Protein AF-A0A838QLQ6-F1 (afdb_monomer)

Structure (mmCIF, N/CA/C/O backbone):
data_AF-A0A838QLQ6-F1
#
_entry.id   AF-A0A838QLQ6-F1
#
loop_
_atom_site.group_PDB
_atom_site.id
_atom_site.type_symbol
_atom_site.label_atom_id
_atom_site.label_alt_id
_atom_site.label_comp_id
_atom_site.label_asym_id
_atom_site.label_entity_id
_atom_site.label_seq_id
_atom_site.pdbx_PDB_ins_code
_atom_site.Cartn_x
_atom_site.Cartn_y
_atom_site.Cartn_z
_atom_site.occupancy
_atom_site.B_iso_or_equiv
_atom_site.auth_seq_id
_atom_site.auth_comp_id
_atom_site.auth_asym_id
_atom_site.auth_atom_id
_atom_site.pd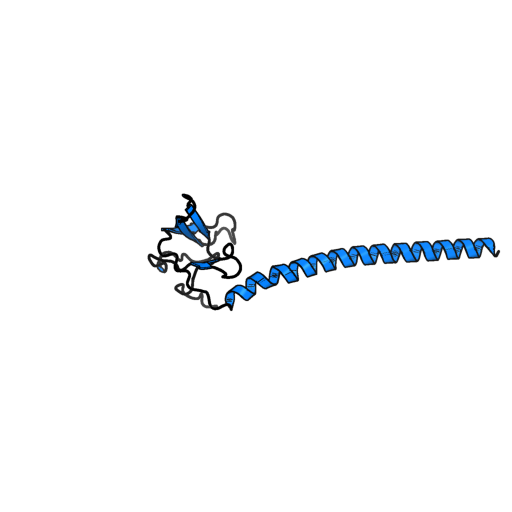bx_PDB_model_num
ATOM 1 N N . MET A 1 1 ? 38.250 1.304 -57.710 1.00 63.69 1 MET A N 1
ATOM 2 C CA . MET A 1 1 ? 37.543 0.225 -56.983 1.00 63.69 1 MET A CA 1
ATOM 3 C C . MET A 1 1 ? 37.795 0.272 -55.475 1.00 63.69 1 MET A C 1
ATOM 5 O O . MET A 1 1 ? 36.817 0.351 -54.752 1.00 63.69 1 MET A O 1
ATOM 9 N N . ALA A 1 2 ? 39.043 0.346 -54.991 1.00 76.75 2 ALA A N 1
ATOM 10 C CA . ALA A 1 2 ? 39.357 0.330 -53.548 1.00 76.75 2 ALA A CA 1
ATOM 11 C C . ALA A 1 2 ? 38.703 1.442 -52.689 1.00 76.75 2 ALA A C 1
ATOM 13 O O . ALA A 1 2 ? 38.283 1.184 -51.569 1.00 76.75 2 ALA A O 1
ATOM 14 N N . VAL A 1 3 ? 38.559 2.669 -53.207 1.00 75.62 3 VAL A N 1
ATOM 15 C CA . VAL A 1 3 ? 37.949 3.791 -52.452 1.00 75.62 3 VAL A CA 1
ATOM 16 C C . VAL A 1 3 ? 36.448 3.581 -52.202 1.00 75.62 3 VAL A C 1
ATOM 18 O O . VAL A 1 3 ? 35.928 3.978 -51.164 1.00 75.62 3 VAL A O 1
ATOM 21 N N . VAL A 1 4 ? 35.753 2.926 -53.137 1.00 80.75 4 VAL A N 1
ATOM 22 C CA . VAL A 1 4 ? 34.309 2.656 -53.032 1.00 80.75 4 VAL A CA 1
ATOM 23 C C . VAL A 1 4 ? 34.037 1.549 -52.011 1.00 80.75 4 VAL A C 1
ATOM 25 O O . VAL A 1 4 ? 33.110 1.672 -51.219 1.00 80.75 4 VAL A O 1
ATOM 28 N N . GLU A 1 5 ? 34.875 0.511 -51.985 1.00 82.31 5 GLU A N 1
ATOM 29 C CA . GLU A 1 5 ? 34.839 -0.559 -50.975 1.00 82.31 5 GLU A CA 1
ATOM 30 C C . GLU A 1 5 ? 35.047 0.000 -49.559 1.00 82.31 5 GLU A C 1
ATOM 32 O O . GLU A 1 5 ? 34.252 -0.261 -48.659 1.00 82.31 5 GLU A O 1
ATOM 37 N N . LEU A 1 6 ? 36.047 0.869 -49.387 1.00 80.75 6 LEU A N 1
ATOM 38 C CA . LEU A 1 6 ? 36.403 1.447 -48.090 1.00 80.7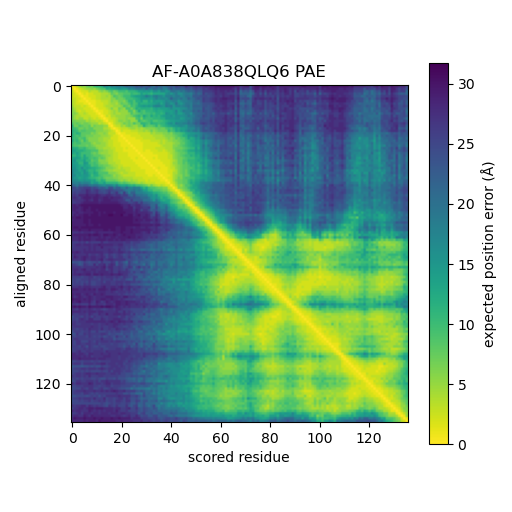5 6 LEU A CA 1
ATOM 39 C C . LEU A 1 6 ? 35.309 2.385 -47.545 1.00 80.75 6 LEU A C 1
ATOM 41 O O . LEU A 1 6 ? 34.998 2.366 -46.354 1.00 80.75 6 LEU A O 1
ATOM 45 N N . ALA A 1 7 ? 34.657 3.156 -48.423 1.00 77.50 7 ALA A N 1
ATOM 46 C CA . ALA A 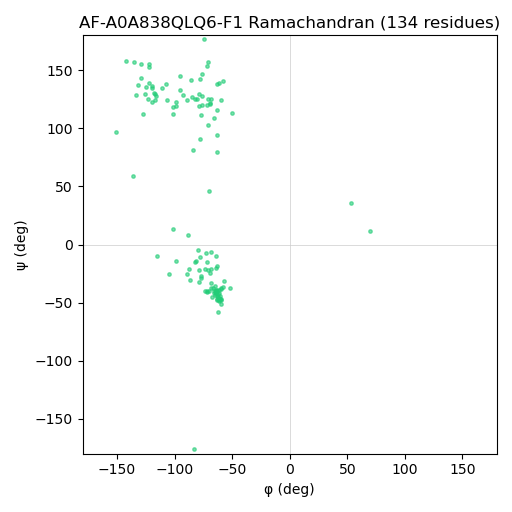1 7 ? 33.492 3.963 -48.059 1.00 77.50 7 ALA A CA 1
ATOM 47 C C . ALA A 1 7 ? 32.287 3.096 -47.643 1.00 77.50 7 ALA A C 1
ATOM 49 O O . ALA A 1 7 ? 31.540 3.455 -46.729 1.00 77.50 7 ALA A O 1
ATOM 50 N N . ARG A 1 8 ? 32.109 1.935 -48.284 1.00 77.56 8 ARG A N 1
ATOM 51 C CA . ARG A 1 8 ? 31.013 1.000 -48.001 1.00 77.56 8 ARG A CA 1
ATOM 52 C C . ARG A 1 8 ? 31.203 0.280 -46.665 1.00 77.56 8 ARG A C 1
ATOM 54 O O . ARG A 1 8 ? 30.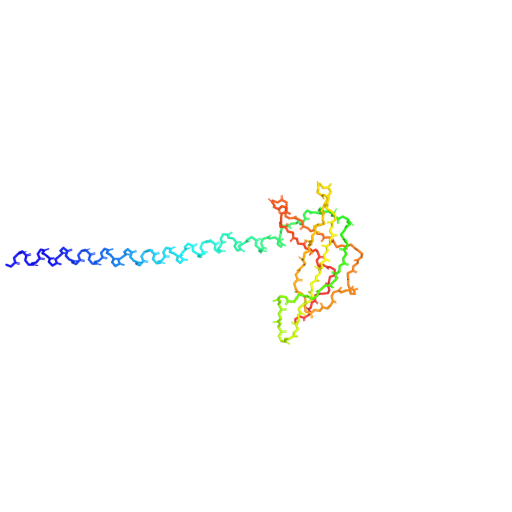241 0.150 -45.911 1.00 77.56 8 ARG A O 1
ATOM 61 N N . GLU A 1 9 ? 32.429 -0.123 -46.335 1.00 80.81 9 GLU A N 1
ATOM 62 C CA . GLU A 1 9 ? 32.763 -0.711 -45.030 1.00 80.81 9 GLU A CA 1
ATOM 63 C C . GLU A 1 9 ? 32.603 0.288 -43.878 1.00 80.81 9 GLU A C 1
ATOM 65 O O . GLU A 1 9 ? 32.049 -0.061 -42.831 1.00 80.81 9 GLU A O 1
ATOM 70 N N . ALA A 1 10 ? 33.032 1.539 -44.076 1.00 76.81 10 ALA A N 1
ATOM 71 C CA . ALA A 1 10 ? 32.868 2.602 -43.087 1.00 76.81 10 ALA A CA 1
ATOM 72 C C . ALA A 1 10 ? 31.384 2.864 -42.784 1.00 76.81 10 ALA A C 1
ATOM 74 O O . ALA A 1 10 ? 30.994 2.937 -41.617 1.00 76.81 10 ALA A O 1
ATOM 75 N N . ALA A 1 11 ? 30.545 2.920 -43.822 1.00 77.56 11 ALA A N 1
ATOM 76 C CA . ALA A 1 11 ? 29.102 3.051 -43.672 1.00 77.56 11 ALA A CA 1
ATOM 77 C C . ALA A 1 11 ? 28.494 1.855 -42.919 1.00 77.56 11 ALA A C 1
ATOM 79 O O . ALA A 1 11 ? 27.751 2.049 -41.961 1.00 77.56 11 ALA A O 1
ATOM 80 N N . ASN A 1 12 ? 28.845 0.617 -43.282 1.00 81.00 12 ASN A N 1
ATOM 81 C CA . ASN A 1 12 ? 28.290 -0.580 -42.639 1.00 81.00 12 ASN A CA 1
ATOM 82 C C . ASN A 1 12 ? 28.663 -0.681 -41.150 1.00 81.00 12 ASN A C 1
ATOM 84 O O . ASN A 1 12 ? 27.825 -1.034 -40.320 1.00 81.00 12 ASN A O 1
ATOM 88 N N . ARG A 1 13 ? 29.904 -0.324 -40.793 1.00 74.56 13 ARG A N 1
ATOM 89 C CA . ARG A 1 13 ? 30.348 -0.244 -39.392 1.00 74.56 13 ARG A CA 1
ATOM 90 C C . ARG A 1 13 ? 29.603 0.836 -38.612 1.00 74.56 13 ARG A C 1
ATOM 92 O O . ARG A 1 13 ? 29.233 0.608 -37.460 1.00 74.56 13 ARG A O 1
ATOM 99 N N . PHE A 1 14 ? 29.358 1.983 -39.241 1.00 74.12 14 PHE A N 1
ATOM 100 C CA . PHE A 1 14 ? 28.566 3.063 -38.664 1.00 74.12 14 PHE A CA 1
ATOM 101 C C . PHE A 1 14 ? 27.128 2.585 -38.401 1.00 74.12 14 PHE A C 1
ATOM 103 O O . PHE A 1 14 ? 26.717 2.519 -37.246 1.00 74.12 14 PHE A O 1
ATOM 110 N N . TYR A 1 15 ? 26.402 2.122 -39.424 1.00 75.75 15 TYR A N 1
ATOM 111 C CA . TYR A 1 15 ? 25.014 1.656 -39.290 1.00 75.75 15 TYR A CA 1
ATOM 112 C C . TYR A 1 15 ? 24.843 0.490 -38.310 1.00 75.75 15 TYR A C 1
ATOM 114 O O . TYR A 1 15 ? 23.885 0.487 -37.537 1.00 75.75 15 TYR A O 1
ATOM 122 N N . GLY A 1 16 ? 25.786 -0.458 -38.280 1.00 78.94 16 GLY A N 1
ATOM 123 C CA . GLY A 1 16 ? 25.781 -1.536 -37.291 1.00 78.94 16 GLY A CA 1
ATOM 124 C C . GLY A 1 16 ? 25.843 -0.998 -35.861 1.00 78.94 16 GLY A C 1
ATOM 125 O O . GLY A 1 16 ? 25.024 -1.364 -35.023 1.00 78.94 16 GLY A O 1
ATOM 126 N N . SER A 1 17 ? 26.759 -0.063 -35.596 1.00 77.25 17 SER A N 1
ATOM 127 C CA . SER A 1 17 ? 26.985 0.488 -34.253 1.00 77.25 17 SER A CA 1
ATOM 128 C C . SER A 1 17 ? 25.787 1.296 -33.737 1.00 77.25 17 SER A C 1
ATOM 130 O O . SER A 1 17 ? 25.403 1.148 -32.577 1.00 77.25 17 SER A O 1
ATOM 132 N N . PHE A 1 18 ? 25.144 2.096 -34.597 1.00 79.19 18 PHE A N 1
ATOM 133 C CA . PHE A 1 18 ? 23.931 2.840 -34.225 1.00 79.19 18 PHE A CA 1
ATOM 134 C C . PHE A 1 18 ? 22.727 1.924 -33.992 1.00 79.19 18 PHE A C 1
ATOM 136 O O . PHE A 1 18 ? 21.959 2.160 -33.060 1.00 79.19 18 PHE A O 1
ATOM 143 N N . GLY A 1 19 ? 22.586 0.856 -34.784 1.00 82.94 19 GLY A N 1
ATOM 144 C CA . GLY A 1 19 ? 21.536 -0.142 -34.582 1.00 82.94 19 GLY A CA 1
ATOM 145 C C . GLY A 1 19 ? 21.646 -0.831 -33.220 1.00 82.94 19 GLY A C 1
ATOM 146 O O . GLY A 1 19 ? 20.661 -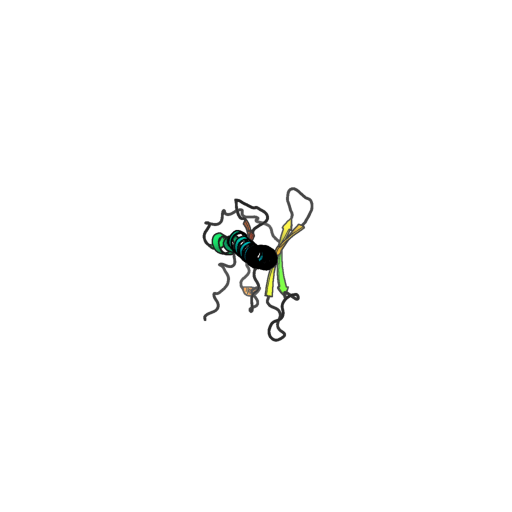0.903 -32.485 1.00 82.94 19 GLY A O 1
ATOM 147 N N . PHE A 1 20 ? 22.853 -1.262 -32.836 1.00 86.19 20 PHE A N 1
ATOM 148 C CA . PHE A 1 20 ? 23.088 -1.864 -31.520 1.00 86.19 20 PHE A CA 1
ATOM 149 C C . PHE A 1 20 ? 22.817 -0.889 -30.373 1.00 86.19 20 PHE A C 1
ATOM 151 O O . PHE A 1 20 ? 22.212 -1.284 -29.380 1.00 86.19 20 PHE A O 1
ATOM 158 N N . LEU A 1 21 ? 23.204 0.382 -30.515 1.00 89.19 21 LEU A N 1
ATOM 159 C CA . LEU A 1 21 ? 23.010 1.392 -29.473 1.00 89.19 21 LEU A CA 1
ATOM 160 C C . LEU A 1 21 ? 21.521 1.623 -29.178 1.00 89.19 21 LEU A C 1
ATOM 162 O O . LEU A 1 21 ? 21.131 1.669 -28.014 1.00 89.19 21 LEU A O 1
ATOM 166 N N . ILE A 1 22 ? 20.677 1.688 -30.211 1.00 89.44 22 ILE A N 1
ATOM 167 C CA . ILE A 1 22 ? 19.225 1.867 -30.049 1.00 89.44 22 ILE A CA 1
ATOM 168 C C . ILE A 1 22 ? 18.601 0.677 -29.314 1.00 89.44 22 ILE A C 1
ATOM 170 O O . ILE A 1 22 ? 17.840 0.873 -28.368 1.00 89.44 22 ILE A O 1
ATOM 174 N N . VAL A 1 23 ? 18.944 -0.554 -29.707 1.00 91.31 23 VAL A N 1
ATOM 175 C CA . VAL A 1 23 ? 18.431 -1.768 -29.049 1.00 91.31 23 VAL A CA 1
ATOM 176 C C . VAL A 1 23 ? 18.888 -1.834 -27.592 1.00 91.31 23 VAL A C 1
ATOM 178 O O . VAL A 1 23 ? 18.102 -2.197 -26.718 1.00 91.31 23 VAL A O 1
ATOM 181 N N . PHE A 1 24 ? 20.130 -1.435 -27.312 1.00 93.31 24 PHE A N 1
ATOM 182 C CA . PHE A 1 24 ? 20.677 -1.439 -25.959 1.00 93.31 24 PHE A CA 1
ATOM 183 C C . PHE A 1 24 ? 19.996 -0.405 -25.061 1.00 93.31 24 PHE A C 1
ATOM 185 O O . PHE A 1 24 ? 19.608 -0.732 -23.944 1.00 93.31 24 PHE A O 1
ATOM 192 N N . VAL A 1 25 ? 19.797 0.823 -25.553 1.00 94.81 25 VAL A N 1
ATOM 193 C CA . VAL A 1 25 ? 19.086 1.877 -24.812 1.00 94.81 25 VAL A CA 1
ATOM 194 C C . VAL A 1 25 ? 17.641 1.463 -24.553 1.00 94.81 25 VAL A C 1
ATOM 196 O O . VAL A 1 25 ? 17.167 1.579 -23.426 1.00 94.81 25 VAL A O 1
ATOM 199 N N . LEU A 1 26 ? 16.954 0.922 -25.562 1.00 95.00 26 LEU A N 1
ATOM 200 C CA . LEU A 1 26 ? 15.574 0.475 -25.413 1.00 95.00 26 LEU A CA 1
ATOM 201 C C . LEU A 1 26 ? 15.463 -0.669 -24.394 1.00 95.00 26 LEU A C 1
ATOM 203 O O . LEU A 1 26 ? 14.648 -0.600 -23.476 1.00 95.00 26 LEU A O 1
ATOM 207 N N . GLY A 1 27 ? 16.324 -1.684 -24.502 1.00 95.00 27 GLY A N 1
ATOM 208 C CA . GLY A 1 27 ? 16.384 -2.789 -23.545 1.00 95.00 27 GLY A CA 1
ATOM 209 C C . GLY A 1 27 ? 16.726 -2.326 -22.128 1.00 95.00 27 GLY A C 1
ATOM 210 O O . GLY A 1 27 ? 16.120 -2.796 -21.168 1.00 95.00 27 GLY A O 1
ATOM 211 N N . PHE A 1 28 ? 17.636 -1.359 -21.991 1.00 96.25 28 PHE A N 1
ATOM 212 C CA . PHE A 1 28 ? 18.009 -0.782 -20.702 1.00 96.25 28 PHE A CA 1
ATOM 213 C C . PHE A 1 28 ? 16.839 -0.056 -20.033 1.00 96.25 28 PHE A C 1
ATOM 215 O O . PHE A 1 28 ? 16.645 -0.213 -18.832 1.00 96.25 28 PHE A O 1
ATOM 222 N N . VAL A 1 29 ? 16.022 0.682 -20.793 1.00 95.88 29 VAL A N 1
ATOM 223 C CA . VAL A 1 29 ? 14.823 1.346 -20.256 1.00 95.88 29 VAL A CA 1
ATOM 224 C C . VAL A 1 29 ? 13.841 0.318 -19.690 1.00 95.88 29 VAL A C 1
ATOM 226 O O . VAL A 1 29 ? 13.415 0.452 -18.544 1.00 95.88 29 VAL A O 1
ATOM 229 N N . PHE A 1 30 ? 13.528 -0.745 -20.439 1.00 95.00 30 PHE A N 1
ATOM 230 C CA . PHE A 1 30 ? 12.636 -1.802 -19.945 1.00 95.00 30 PHE A CA 1
ATOM 231 C C . PHE A 1 30 ? 13.219 -2.542 -18.734 1.00 95.00 30 PHE A C 1
ATOM 233 O O . PHE A 1 30 ? 12.503 -2.797 -17.766 1.00 95.00 30 PHE A O 1
ATOM 240 N N . ALA A 1 31 ? 14.520 -2.843 -18.753 1.00 94.62 31 ALA A N 1
ATOM 241 C CA . ALA A 1 31 ? 15.201 -3.486 -17.635 1.00 94.62 31 ALA A CA 1
ATOM 242 C C . ALA A 1 31 ? 15.202 -2.602 -16.378 1.00 94.62 31 ALA A C 1
ATOM 244 O O . ALA A 1 31 ? 14.948 -3.102 -15.286 1.00 94.62 31 ALA A O 1
ATOM 245 N N . ALA A 1 32 ? 15.431 -1.295 -16.523 1.00 94.56 32 ALA A N 1
ATOM 246 C CA . ALA A 1 32 ? 15.403 -0.344 -15.418 1.00 94.56 32 ALA A CA 1
ATOM 247 C C . ALA A 1 32 ? 14.007 -0.252 -14.790 1.00 94.56 32 ALA A C 1
ATOM 249 O O . ALA A 1 32 ? 13.888 -0.318 -13.569 1.00 94.56 32 ALA A O 1
ATOM 250 N N . VAL A 1 33 ? 12.949 -0.176 -15.605 1.00 92.88 33 VAL A N 1
ATOM 251 C CA . VAL A 1 33 ? 11.560 -0.181 -15.112 1.00 92.88 33 VAL A CA 1
ATOM 252 C C . VAL A 1 33 ? 11.253 -1.480 -14.364 1.00 92.88 33 VAL A C 1
ATOM 254 O O . VAL A 1 33 ? 10.737 -1.434 -13.248 1.00 92.88 33 VAL A O 1
ATOM 257 N N . GLY A 1 34 ? 11.631 -2.632 -14.926 1.00 88.25 34 GLY A N 1
ATOM 258 C CA . GLY A 1 34 ? 11.465 -3.928 -14.264 1.00 88.25 34 GLY A CA 1
ATOM 259 C C . GLY A 1 34 ? 12.235 -4.029 -12.943 1.00 88.25 34 GLY A C 1
ATOM 260 O O . GLY A 1 34 ? 11.692 -4.514 -11.952 1.00 88.25 34 GLY A O 1
ATOM 261 N N . LEU A 1 35 ? 13.470 -3.519 -12.893 1.00 90.06 35 LEU A N 1
ATOM 262 C CA . LEU A 1 35 ? 14.294 -3.491 -11.682 1.00 90.06 35 LEU A CA 1
ATOM 263 C C . LEU A 1 35 ? 13.676 -2.595 -10.602 1.00 90.06 35 LEU A C 1
ATOM 265 O O . LEU A 1 35 ? 13.616 -2.994 -9.443 1.00 90.06 35 LEU A O 1
ATOM 269 N N . ILE A 1 36 ? 13.175 -1.415 -10.977 1.00 87.00 36 ILE A N 1
ATOM 270 C CA . ILE A 1 36 ? 12.462 -0.511 -10.067 1.00 87.00 36 ILE A CA 1
ATOM 271 C C . ILE A 1 36 ? 11.225 -1.225 -9.507 1.00 87.00 36 ILE A C 1
ATOM 273 O O . ILE A 1 36 ? 11.075 -1.319 -8.291 1.00 87.00 36 ILE A O 1
ATOM 277 N N . MET A 1 37 ? 10.381 -1.820 -10.355 1.00 81.44 37 MET A N 1
ATOM 278 C CA . MET A 1 37 ? 9.216 -2.578 -9.879 1.00 81.44 37 MET A CA 1
ATOM 279 C C . MET A 1 37 ? 9.611 -3.750 -8.969 1.00 81.44 37 MET A C 1
ATOM 281 O O . MET A 1 37 ? 8.937 -3.997 -7.976 1.00 81.44 37 MET A O 1
ATOM 285 N N . MET A 1 38 ? 10.714 -4.448 -9.246 1.00 82.12 38 MET A N 1
ATOM 286 C CA . MET A 1 38 ? 11.183 -5.564 -8.420 1.00 82.12 38 MET A CA 1
ATOM 287 C C . MET A 1 38 ? 11.723 -5.113 -7.055 1.00 82.12 38 MET A C 1
ATOM 289 O O . MET A 1 38 ? 11.464 -5.774 -6.048 1.00 82.12 38 MET A O 1
ATOM 293 N N . LEU A 1 39 ? 12.462 -4.001 -7.004 1.00 77.00 39 LEU A N 1
ATOM 294 C CA . LEU A 1 39 ? 13.020 -3.458 -5.763 1.00 77.00 39 LEU A CA 1
ATOM 295 C C . LEU A 1 39 ? 11.936 -2.842 -4.871 1.00 77.00 39 LEU A C 1
ATOM 297 O O . LEU A 1 39 ? 11.948 -3.062 -3.663 1.00 77.00 39 LEU A O 1
ATOM 301 N N . PHE A 1 40 ? 10.980 -2.114 -5.454 1.00 70.62 40 PHE A N 1
ATOM 302 C CA . PHE A 1 40 ? 9.919 -1.444 -4.695 1.00 70.62 40 PHE A CA 1
ATOM 303 C C . PHE A 1 40 ? 8.671 -2.318 -4.479 1.00 70.62 40 PHE A C 1
ATOM 305 O O . PHE A 1 40 ? 7.970 -2.139 -3.487 1.00 70.62 40 PHE A O 1
ATOM 312 N N . GLY A 1 41 ? 8.403 -3.300 -5.344 1.00 60.84 41 GLY A N 1
ATOM 313 C CA . GLY A 1 41 ? 7.223 -4.172 -5.258 1.00 60.84 41 GLY A CA 1
ATOM 314 C C . GLY A 1 41 ? 7.318 -5.268 -4.192 1.00 60.84 41 GLY A C 1
ATOM 315 O O . GLY A 1 41 ? 6.306 -5.641 -3.606 1.00 60.84 41 GLY A O 1
ATOM 316 N N . ARG A 1 42 ? 8.526 -5.749 -3.858 1.00 53.53 42 ARG A N 1
ATOM 317 C CA . ARG A 1 42 ? 8.711 -6.806 -2.836 1.00 53.53 42 ARG A CA 1
ATOM 318 C C . ARG A 1 42 ? 8.461 -6.338 -1.398 1.00 53.53 42 ARG A C 1
ATOM 320 O O . ARG A 1 42 ? 8.295 -7.174 -0.514 1.00 53.53 42 ARG A O 1
ATOM 327 N N . GLY A 1 43 ? 8.415 -5.027 -1.155 1.00 49.81 43 GLY A N 1
ATOM 328 C CA . GLY A 1 43 ? 8.126 -4.466 0.166 1.00 49.81 43 GLY A CA 1
ATOM 329 C C . GLY A 1 43 ? 6.669 -4.634 0.610 1.00 49.81 43 GLY A C 1
ATOM 330 O O . GLY A 1 43 ? 6.414 -4.609 1.805 1.00 49.81 43 GLY A O 1
ATOM 331 N N . ALA A 1 44 ? 5.727 -4.833 -0.318 1.00 49.66 44 ALA A N 1
ATOM 332 C CA . ALA A 1 44 ? 4.307 -4.988 0.013 1.00 49.66 44 ALA A CA 1
ATOM 333 C C . ALA A 1 44 ? 3.961 -6.398 0.530 1.00 49.66 44 ALA A C 1
ATOM 335 O O . ALA A 1 44 ? 3.089 -6.556 1.381 1.00 49.66 44 ALA A O 1
ATOM 336 N N . GLU A 1 45 ? 4.661 -7.432 0.055 1.00 47.00 45 GLU A N 1
ATOM 337 C CA . GLU A 1 45 ? 4.409 -8.819 0.473 1.00 47.00 45 GLU A CA 1
ATOM 338 C C . GLU A 1 45 ? 5.180 -9.199 1.746 1.00 47.00 45 GLU A C 1
ATOM 340 O O . GLU A 1 45 ? 4.690 -9.986 2.559 1.00 47.00 45 GLU A O 1
ATOM 345 N N . ALA A 1 46 ? 6.362 -8.610 1.965 1.00 43.09 46 ALA A N 1
ATOM 346 C CA . ALA A 1 46 ? 7.208 -8.907 3.123 1.00 43.09 46 ALA A CA 1
ATOM 347 C C . ALA A 1 46 ? 6.62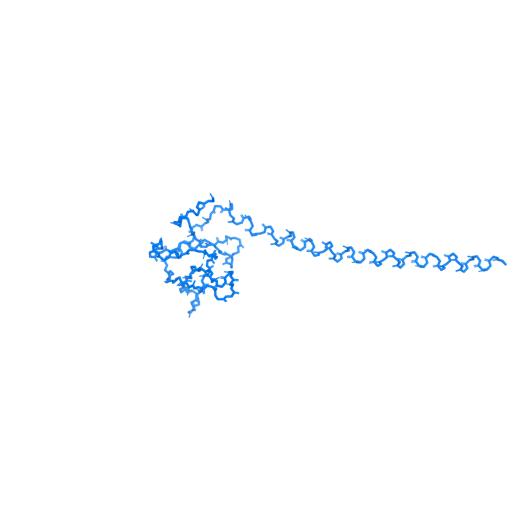1 -8.410 4.460 1.00 43.09 46 ALA A C 1
ATOM 349 O O . ALA A 1 46 ? 6.895 -9.002 5.507 1.00 43.09 46 ALA A O 1
ATOM 350 N N . SER A 1 47 ? 5.759 -7.388 4.442 1.00 48.47 47 SER A N 1
ATOM 351 C CA . SER A 1 47 ? 5.101 -6.866 5.650 1.00 48.47 47 SER A CA 1
ATOM 352 C C . SER A 1 47 ? 4.012 -7.790 6.209 1.00 48.47 47 SER A C 1
ATOM 354 O O . SER A 1 47 ? 3.527 -7.553 7.310 1.00 48.47 47 SER A O 1
ATOM 356 N N . ARG A 1 48 ? 3.650 -8.876 5.508 1.00 48.38 48 ARG A N 1
ATOM 357 C CA . ARG A 1 48 ? 2.743 -9.910 6.042 1.00 48.38 48 ARG A CA 1
ATOM 358 C C . ARG A 1 48 ? 3.450 -10.941 6.933 1.00 48.38 48 ARG A C 1
ATOM 360 O O . ARG A 1 48 ? 2.771 -11.684 7.635 1.00 48.38 48 ARG A O 1
ATOM 367 N N . MET A 1 49 ? 4.788 -11.011 6.907 1.00 46.81 49 MET A N 1
ATOM 368 C CA . MET A 1 49 ? 5.569 -12.047 7.611 1.00 46.81 49 MET A CA 1
ATOM 369 C C . MET A 1 49 ? 6.473 -11.520 8.733 1.00 46.81 49 MET A C 1
ATOM 371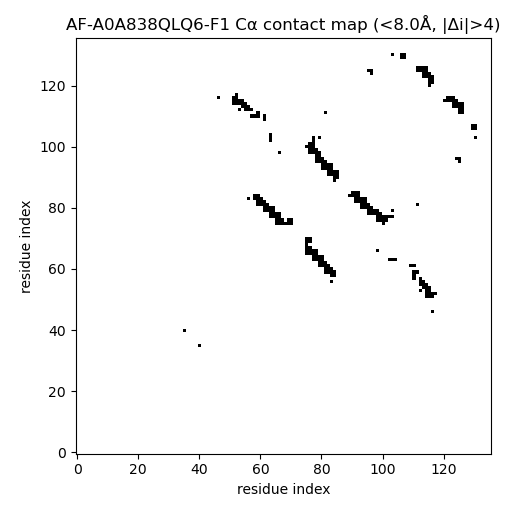 O O . MET A 1 49 ? 7.002 -12.322 9.504 1.00 46.81 49 MET A O 1
ATOM 375 N N . ALA A 1 50 ? 6.646 -10.204 8.871 1.00 46.00 50 ALA A N 1
ATOM 376 C CA . ALA A 1 50 ? 7.301 -9.639 10.044 1.00 46.00 50 ALA A CA 1
ATOM 377 C C . ALA A 1 50 ? 6.313 -9.677 11.215 1.00 46.00 50 ALA A C 1
ATOM 379 O O . ALA A 1 50 ? 5.229 -9.105 11.123 1.00 46.00 50 ALA A O 1
ATOM 380 N N . ALA A 1 51 ? 6.668 -10.377 12.296 1.00 47.59 51 ALA A N 1
ATOM 381 C CA . ALA A 1 51 ? 5.898 -10.367 13.534 1.00 47.59 51 ALA A CA 1
ATOM 382 C C . ALA A 1 51 ? 5.636 -8.903 13.921 1.00 47.59 51 ALA A C 1
ATOM 384 O O . ALA A 1 51 ? 6.599 -8.174 14.178 1.00 47.59 51 ALA A O 1
ATOM 385 N N . PRO A 1 52 ? 4.379 -8.439 13.882 1.00 48.72 52 PRO A N 1
ATOM 386 C CA . PRO A 1 52 ? 4.119 -7.024 13.994 1.00 48.72 52 PRO A CA 1
ATOM 387 C C . PRO A 1 52 ? 4.449 -6.590 15.421 1.00 48.72 52 PRO A C 1
ATOM 389 O O . PRO A 1 52 ? 3.927 -7.137 16.396 1.00 48.72 52 PRO A O 1
ATOM 392 N N . THR A 1 53 ? 5.367 -5.635 15.555 1.00 45.47 53 THR A N 1
ATOM 393 C CA . THR A 1 53 ? 5.628 -5.003 16.843 1.00 45.47 53 THR A CA 1
ATOM 394 C C . THR A 1 53 ? 4.349 -4.282 17.244 1.00 45.47 53 THR A C 1
ATOM 396 O O . THR A 1 53 ? 3.907 -3.360 16.560 1.00 45.47 53 THR A O 1
ATOM 399 N N . ARG A 1 54 ? 3.741 -4.736 18.341 1.00 45.47 54 ARG A N 1
ATOM 400 C CA . ARG A 1 54 ? 2.561 -4.145 18.976 1.00 45.47 54 ARG A CA 1
ATOM 401 C C . ARG A 1 54 ? 2.869 -2.737 19.475 1.00 45.47 54 ARG A C 1
ATOM 403 O O . ARG A 1 54 ? 3.132 -2.525 20.653 1.00 45.47 54 ARG A O 1
ATOM 410 N N . ALA A 1 55 ? 2.865 -1.765 18.577 1.00 45.66 55 ALA A N 1
ATOM 411 C CA . ALA A 1 55 ? 2.744 -0.368 18.949 1.00 45.66 55 ALA A CA 1
ATOM 412 C C . ALA A 1 55 ? 1.245 -0.094 19.103 1.00 45.66 55 ALA A C 1
ATOM 414 O O . ALA A 1 55 ? 0.582 0.347 18.171 1.00 45.66 55 ALA A O 1
ATOM 415 N N . SER A 1 56 ? 0.701 -0.468 20.264 1.00 44.91 56 SER A N 1
ATOM 416 C CA . SER A 1 56 ? -0.694 -0.210 20.620 1.00 44.91 56 SER A CA 1
ATOM 417 C C . SER A 1 56 ? -0.910 1.304 20.682 1.00 44.91 56 SER A C 1
ATOM 419 O O . SER A 1 56 ? -0.583 1.946 21.677 1.00 44.91 56 SER A O 1
ATOM 421 N N . GLY A 1 57 ? -1.378 1.900 19.587 1.00 51.84 57 GLY A N 1
ATOM 422 C CA . GLY A 1 57 ? -1.996 3.221 19.613 1.00 51.84 57 GLY A CA 1
ATOM 423 C C . GLY A 1 57 ? -3.417 3.041 20.128 1.00 51.84 57 GLY A C 1
ATOM 424 O O . GLY A 1 57 ? -4.306 2.736 19.342 1.00 51.84 57 GLY A O 1
ATOM 425 N N . GLU A 1 58 ? -3.607 3.138 21.444 1.00 50.62 58 GLU A N 1
ATOM 426 C CA . GLU A 1 58 ? -4.854 2.749 22.124 1.00 50.62 58 GLU A CA 1
ATOM 427 C C . GLU A 1 58 ? -6.076 3.642 21.822 1.00 50.62 58 GLU A C 1
ATOM 429 O O . GLU A 1 58 ? -7.180 3.251 22.166 1.00 50.62 58 GLU A O 1
ATOM 434 N N . ASP A 1 59 ? -5.959 4.766 21.104 1.00 52.31 59 ASP A N 1
ATOM 435 C CA . ASP A 1 59 ? -7.057 5.749 21.014 1.00 52.31 59 ASP A CA 1
ATOM 436 C C . ASP A 1 59 ? -7.320 6.287 19.600 1.00 52.31 59 ASP A C 1
ATOM 438 O O . ASP A 1 59 ? -7.271 7.494 19.341 1.00 52.31 59 ASP A O 1
ATOM 442 N N . ALA A 1 60 ? -7.628 5.402 18.653 1.00 59.69 60 ALA A N 1
ATOM 443 C CA . ALA A 1 60 ? -8.039 5.830 17.322 1.00 59.69 60 ALA A CA 1
ATOM 444 C C . ALA A 1 60 ? -9.572 5.747 17.161 1.00 59.69 60 ALA A C 1
ATOM 446 O O . ALA A 1 60 ? -10.144 4.659 17.147 1.00 59.69 60 ALA A O 1
ATOM 447 N N . TYR A 1 61 ? -10.253 6.897 17.033 1.00 59.25 61 TYR A N 1
ATOM 448 C CA . TYR A 1 61 ? -11.686 6.984 16.704 1.00 59.25 61 TYR A CA 1
ATOM 449 C C . TYR A 1 61 ? -11.963 6.278 15.372 1.00 59.25 61 TYR A C 1
ATOM 451 O O . TYR A 1 61 ? -11.170 6.396 14.439 1.00 59.25 61 TYR A O 1
ATOM 459 N N . LYS A 1 62 ? -13.079 5.552 15.259 1.00 67.75 62 LYS A N 1
ATOM 460 C CA . LYS A 1 62 ? -13.335 4.639 14.136 1.00 67.75 62 LYS A CA 1
ATOM 461 C C . LYS A 1 62 ? -14.603 4.968 13.374 1.00 67.75 62 LYS A C 1
ATOM 463 O O . LYS A 1 62 ? -15.647 5.197 13.980 1.00 67.75 62 LYS A O 1
ATOM 468 N N . GLY A 1 63 ? -14.507 4.872 12.055 1.00 73.44 63 GLY A N 1
ATOM 469 C CA . GLY A 1 63 ? -15.635 4.846 11.136 1.00 73.44 63 GLY A CA 1
ATOM 470 C C . GLY A 1 63 ? -15.445 3.761 10.080 1.00 73.44 63 GLY A C 1
ATOM 471 O O . GLY A 1 63 ? -14.328 3.324 9.804 1.00 73.44 63 GLY A O 1
ATOM 472 N N . VAL A 1 64 ? -16.551 3.320 9.494 1.00 79.75 64 VAL A N 1
ATOM 473 C CA . VAL A 1 64 ? -16.545 2.554 8.248 1.00 79.75 64 VAL A CA 1
ATOM 474 C C . VAL A 1 64 ? -17.048 3.495 7.169 1.00 79.75 64 VAL A C 1
ATOM 476 O O . VAL A 1 64 ? -18.123 4.078 7.308 1.00 79.75 64 VAL A O 1
ATOM 479 N N . GLU A 1 65 ? -16.259 3.668 6.118 1.00 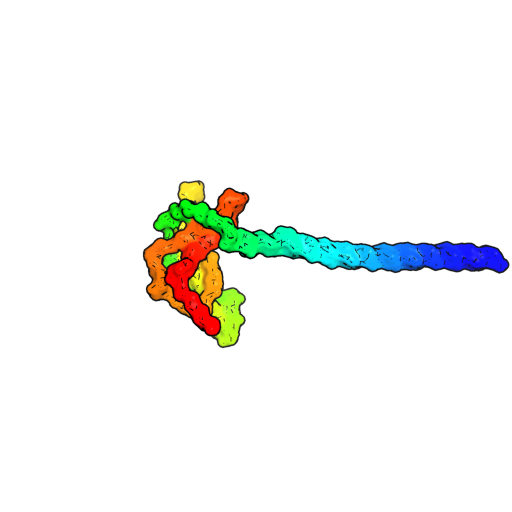83.44 65 GLU A N 1
ATOM 480 C CA . GLU A 1 65 ? -16.600 4.528 4.989 1.00 83.44 65 GLU A CA 1
ATOM 481 C C . GLU A 1 65 ? -16.595 3.697 3.699 1.00 83.44 65 GLU A C 1
ATOM 483 O O . GLU A 1 65 ? -15.942 2.659 3.610 1.00 83.44 65 GLU A O 1
ATOM 488 N N . LEU A 1 66 ? -17.375 4.115 2.703 1.00 81.06 66 LEU A N 1
ATOM 489 C CA . LEU A 1 66 ? -17.306 3.524 1.369 1.00 81.06 66 LEU A CA 1
ATOM 490 C C . LEU A 1 66 ? -16.187 4.213 0.598 1.00 81.06 66 LEU A C 1
ATOM 492 O O . LEU A 1 66 ? -16.201 5.438 0.465 1.00 81.06 66 LEU A O 1
ATOM 496 N N . ASP A 1 67 ? -15.271 3.428 0.041 1.00 81.88 67 ASP A N 1
ATOM 497 C CA . ASP A 1 67 ? -14.245 3.947 -0.850 1.00 81.88 67 ASP A CA 1
ATOM 498 C C . ASP A 1 67 ? -14.902 4.360 -2.176 1.00 81.88 67 ASP A C 1
ATOM 500 O O . ASP A 1 67 ? -15.282 3.543 -3.019 1.00 81.88 67 ASP A O 1
ATOM 504 N N . GLN A 1 68 ? -15.081 5.668 -2.350 1.00 78.12 68 GLN A N 1
ATOM 505 C CA . GLN A 1 68 ? -15.671 6.240 -3.559 1.00 78.12 68 GLN A CA 1
ATOM 506 C C . GLN A 1 68 ? -14.679 6.302 -4.727 1.00 78.12 68 GLN A C 1
ATOM 508 O O . GLN A 1 68 ? -15.095 6.573 -5.854 1.00 78.12 68 GLN A O 1
ATOM 513 N N . SER A 1 69 ? -13.388 6.060 -4.483 1.00 78.75 69 SER A N 1
ATOM 514 C CA . SER A 1 69 ? -12.359 6.075 -5.524 1.00 78.75 69 SER A CA 1
ATOM 515 C C . SER A 1 69 ? -12.384 4.809 -6.384 1.00 78.75 69 SER A C 1
ATOM 517 O O . SER A 1 69 ? -12.032 4.857 -7.566 1.00 78.75 69 SER A O 1
ATOM 519 N N . LEU A 1 70 ? -12.863 3.694 -5.822 1.00 78.38 70 LEU A N 1
ATOM 520 C CA . LEU A 1 70 ? -12.970 2.406 -6.493 1.00 78.38 70 LEU A CA 1
ATOM 521 C C . LEU A 1 70 ? -14.434 1.963 -6.597 1.00 78.38 70 LEU A C 1
ATOM 523 O O . LEU A 1 70 ? -15.132 1.809 -5.600 1.00 78.38 70 LEU A O 1
ATOM 527 N N . GLN A 1 71 ? -14.891 1.681 -7.817 1.00 80.12 71 GLN A N 1
ATOM 528 C CA . GLN A 1 71 ? -16.181 1.033 -8.058 1.00 80.12 71 GLN A CA 1
ATOM 529 C C . GLN A 1 71 ? -16.008 -0.213 -8.915 1.00 80.12 71 GLN A C 1
ATOM 531 O O . GLN A 1 71 ? -15.436 -0.163 -10.003 1.00 80.12 71 GLN A O 1
ATOM 536 N N . VAL A 1 72 ? -16.579 -1.324 -8.452 1.00 79.94 72 VAL A N 1
ATOM 537 C CA . VAL A 1 72 ? -16.686 -2.572 -9.213 1.00 79.94 72 VAL A CA 1
ATOM 538 C C . VAL A 1 72 ? -18.160 -2.949 -9.281 1.00 79.94 72 VAL A C 1
ATOM 540 O O . VAL A 1 72 ? -18.840 -3.032 -8.262 1.00 79.94 72 VAL A O 1
ATOM 543 N N . ASN A 1 73 ? -18.685 -3.147 -10.492 1.00 81.31 73 ASN A N 1
ATOM 544 C CA . ASN A 1 73 ? -20.105 -3.449 -10.730 1.00 81.31 73 ASN A CA 1
ATOM 545 C C . ASN A 1 73 ? -21.080 -2.438 -10.086 1.00 81.31 73 ASN A C 1
ATOM 547 O O . ASN A 1 73 ? -22.145 -2.816 -9.601 1.00 81.31 73 ASN A O 1
ATOM 551 N N . GLY A 1 74 ? -20.704 -1.154 -10.050 1.00 80.94 74 GLY A N 1
ATOM 552 C CA . GLY A 1 74 ? -21.511 -0.089 -9.438 1.00 80.94 74 GLY A CA 1
ATOM 553 C C . GLY A 1 74 ? -21.597 -0.159 -7.911 1.00 80.94 74 GLY A C 1
ATOM 554 O O . GLY A 1 74 ? -22.417 0.535 -7.314 1.00 80.94 74 GLY A O 1
ATOM 555 N N . ARG A 1 75 ? -20.772 -0.995 -7.269 1.00 80.12 75 ARG A N 1
ATOM 556 C CA . ARG A 1 75 ? -20.605 -1.034 -5.817 1.00 80.12 75 ARG A CA 1
ATOM 557 C C . ARG A 1 75 ? -19.220 -0.519 -5.452 1.00 80.12 75 ARG A C 1
ATOM 559 O O . ARG A 1 75 ? -18.227 -0.909 -6.067 1.00 80.12 75 ARG A O 1
ATOM 566 N N . SER A 1 76 ? -19.178 0.340 -4.444 1.00 85.50 76 SER A N 1
ATOM 567 C CA . SER A 1 76 ? -17.944 0.730 -3.768 1.00 85.50 76 SER A CA 1
ATOM 568 C C . SER A 1 76 ? -17.631 -0.274 -2.661 1.00 85.50 76 SER A C 1
ATOM 570 O O . SER A 1 76 ? -18.566 -0.749 -2.007 1.00 85.50 76 SER A O 1
ATOM 572 N N . PRO A 1 77 ? -16.356 -0.623 -2.447 1.00 87.31 77 PRO A N 1
ATOM 573 C CA . PRO A 1 77 ? -15.972 -1.415 -1.296 1.00 87.31 77 PRO A CA 1
ATOM 574 C C . PRO A 1 77 ? -16.055 -0.575 -0.016 1.00 87.31 77 PRO A C 1
ATOM 576 O O . PRO A 1 77 ? -15.936 0.649 -0.032 1.00 87.31 77 PRO A O 1
ATOM 579 N N . TYR A 1 78 ? -16.265 -1.257 1.099 1.00 85.50 78 TYR A N 1
ATOM 580 C CA . TYR A 1 78 ? -16.148 -0.722 2.445 1.00 85.50 78 TYR A CA 1
ATOM 581 C C . TYR A 1 78 ? -14.678 -0.642 2.843 1.00 85.50 78 TYR A C 1
ATOM 583 O O . TYR A 1 78 ? -13.897 -1.547 2.559 1.00 85.50 78 TYR A O 1
ATOM 591 N N . GLN A 1 79 ? -14.315 0.408 3.561 1.00 85.50 79 GLN A N 1
ATOM 592 C CA . GLN A 1 79 ? -12.985 0.613 4.098 1.00 85.50 79 GLN A CA 1
ATOM 593 C C . GLN A 1 79 ? -13.094 1.003 5.569 1.00 85.50 79 GLN A C 1
ATOM 595 O O . GLN A 1 79 ? -13.953 1.788 5.978 1.00 85.50 79 GLN A O 1
ATOM 600 N N . ILE A 1 80 ? -12.221 0.422 6.387 1.00 82.88 80 ILE A N 1
ATOM 601 C CA . ILE A 1 80 ? -12.097 0.806 7.791 1.00 82.88 80 ILE A CA 1
ATOM 602 C C . ILE A 1 80 ? -11.244 2.066 7.851 1.00 82.88 80 ILE A C 1
ATOM 604 O O . ILE A 1 80 ? -10.114 2.067 7.367 1.00 82.88 80 ILE A O 1
ATOM 608 N N . VAL A 1 81 ? -11.770 3.115 8.476 1.00 83.00 81 VAL A N 1
ATOM 609 C CA . VAL A 1 81 ? -11.060 4.374 8.686 1.00 83.00 81 VAL A CA 1
ATOM 610 C C . VAL A 1 81 ? -10.894 4.589 10.181 1.00 83.00 81 VAL A C 1
ATOM 612 O O . VAL A 1 81 ? -11.851 4.513 10.955 1.00 83.00 81 VAL A O 1
ATOM 615 N N . SER A 1 82 ? -9.669 4.873 10.608 1.00 80.50 82 SER A N 1
ATOM 616 C CA . SER A 1 82 ? -9.381 5.182 12.002 1.00 80.50 82 SER A CA 1
ATOM 617 C C . SER A 1 82 ? -8.577 6.463 12.132 1.00 80.50 82 SER A C 1
ATOM 619 O O . SER A 1 82 ? -7.752 6.786 11.284 1.00 80.50 82 SER A O 1
ATOM 621 N N . ARG A 1 83 ? -8.851 7.239 13.175 1.00 80.12 83 ARG A N 1
ATOM 622 C CA . ARG A 1 83 ? -8.294 8.573 13.384 1.00 80.12 83 ARG A CA 1
ATOM 623 C C . ARG A 1 83 ? -7.677 8.640 14.766 1.00 80.12 83 ARG A C 1
ATOM 625 O O . ARG A 1 83 ? -8.412 8.608 15.746 1.00 80.12 83 ARG A O 1
ATOM 632 N N . SER A 1 84 ? -6.358 8.765 14.840 1.00 75.06 84 SER A N 1
ATOM 633 C CA . SER A 1 84 ? -5.650 8.953 16.110 1.00 75.06 84 SER A CA 1
ATOM 634 C C . SER A 1 84 ? -5.140 10.387 16.211 1.00 75.06 84 SER A C 1
ATOM 636 O O . SER A 1 84 ? -4.604 10.902 15.223 1.00 75.06 84 SER A O 1
ATOM 638 N N . PRO A 1 85 ? -5.243 11.040 17.378 1.00 72.12 85 PRO A N 1
ATOM 639 C CA . PRO A 1 85 ? -4.455 12.235 17.635 1.00 72.12 85 PRO A CA 1
ATOM 640 C C . PRO A 1 85 ? -2.965 11.881 17.572 1.00 72.12 85 PRO A C 1
ATOM 642 O O . PRO A 1 85 ? -2.542 10.819 18.036 1.00 72.12 85 PRO A O 1
ATOM 645 N N . ASP A 1 86 ? -2.175 12.757 16.965 1.00 71.12 86 ASP A N 1
ATOM 646 C CA . ASP A 1 86 ? -0.721 12.674 17.006 1.00 71.12 86 ASP A CA 1
ATOM 647 C C . ASP A 1 86 ? -0.239 13.312 18.335 1.00 71.12 86 ASP A C 1
ATOM 649 O O . ASP A 1 86 ? -0.617 14.439 18.650 1.00 71.12 86 ASP A O 1
ATOM 653 N N . PRO A 1 87 ? 0.542 12.615 19.182 1.00 66.62 87 PRO A N 1
ATOM 654 C CA . PRO A 1 87 ? 1.000 13.180 20.456 1.00 66.62 87 PRO A CA 1
ATOM 655 C C . PRO A 1 87 ? 2.007 14.327 20.293 1.00 66.62 87 PRO A C 1
ATOM 657 O O . PRO A 1 87 ? 2.212 15.108 21.223 1.00 66.62 87 PRO A O 1
ATOM 660 N N . TRP A 1 88 ? 2.679 14.409 19.142 1.00 69.88 88 TRP A N 1
ATOM 661 C CA . TRP A 1 88 ? 3.782 15.343 18.896 1.00 69.88 88 TRP A CA 1
ATOM 662 C C . TRP A 1 88 ? 3.376 16.513 18.011 1.00 69.88 88 TRP A C 1
ATOM 664 O O . TRP A 1 88 ? 3.971 17.589 18.089 1.00 69.88 88 TRP A O 1
ATOM 674 N N . SER A 1 89 ? 2.352 16.325 17.185 1.00 69.12 89 SER A N 1
ATOM 675 C CA . SER A 1 89 ? 1.722 17.395 16.427 1.00 69.12 89 SER A CA 1
ATOM 676 C C . SER A 1 89 ? 0.260 17.473 16.835 1.00 69.12 89 SER A C 1
ATOM 678 O O . SER A 1 89 ? -0.397 16.454 16.902 1.00 69.12 89 SER A O 1
ATOM 680 N N . ASN A 1 90 ? -0.290 18.660 17.094 1.00 73.00 90 ASN A N 1
ATOM 681 C CA . ASN A 1 90 ? -1.717 18.831 17.410 1.00 73.00 90 ASN A CA 1
ATOM 682 C C . ASN A 1 90 ? -2.615 18.587 16.168 1.00 73.00 90 ASN A C 1
ATOM 684 O O . ASN A 1 90 ? -3.464 19.407 15.822 1.00 73.00 90 ASN A O 1
ATOM 688 N N . SER A 1 91 ? -2.351 17.506 15.436 1.00 78.25 91 SER A N 1
ATOM 689 C CA . SER A 1 91 ? -2.957 17.085 14.186 1.00 78.25 91 SER A CA 1
ATOM 690 C C . SER A 1 91 ? -3.569 15.694 14.359 1.00 78.25 91 SER A C 1
ATOM 692 O O . SER A 1 91 ? -3.188 14.923 15.241 1.00 78.25 91 SER A O 1
ATOM 694 N N . ILE A 1 92 ? -4.566 15.385 13.534 1.00 75.69 92 ILE A N 1
ATOM 695 C CA . ILE A 1 92 ? -5.220 14.078 13.525 1.00 75.69 92 ILE A CA 1
ATOM 696 C C . ILE A 1 92 ? -4.609 13.278 12.385 1.00 75.69 92 ILE A C 1
ATOM 698 O O . ILE A 1 92 ? -4.669 13.702 11.229 1.00 75.69 92 ILE A O 1
ATOM 702 N N . ARG A 1 93 ? -4.053 12.109 12.699 1.00 78.81 93 ARG A N 1
ATOM 703 C CA . ARG A 1 93 ? -3.589 11.161 11.693 1.00 78.81 93 ARG A CA 1
ATOM 704 C C . ARG A 1 93 ? -4.736 10.234 11.317 1.00 78.81 93 ARG A C 1
ATOM 706 O O . ARG A 1 93 ? -5.334 9.601 12.187 1.00 78.81 93 ARG A O 1
ATOM 713 N N . VAL A 1 94 ? -5.046 10.187 10.026 1.00 80.00 94 VAL A N 1
ATOM 714 C CA . VAL A 1 94 ? -6.041 9.274 9.461 1.00 80.00 94 VAL A CA 1
ATOM 715 C C . VAL A 1 94 ? -5.318 8.038 8.941 1.00 80.00 94 VAL A C 1
ATOM 717 O O . VAL A 1 94 ? -4.297 8.148 8.264 1.00 80.00 94 VAL A O 1
ATOM 720 N N . PHE A 1 95 ? -5.847 6.877 9.295 1.00 80.12 95 PHE A N 1
ATOM 721 C CA . PHE A 1 95 ? -5.386 5.570 8.872 1.00 80.12 95 PHE A CA 1
ATOM 722 C C . PHE A 1 95 ? -6.503 4.885 8.097 1.00 80.12 95 PHE A C 1
ATOM 724 O O . PHE A 1 95 ? -7.642 4.822 8.567 1.00 80.12 95 PHE A O 1
ATOM 731 N N . GLU A 1 96 ? -6.158 4.362 6.932 1.00 82.00 96 GLU A N 1
ATOM 732 C CA . GLU A 1 96 ? -7.081 3.746 5.991 1.00 82.00 96 GLU A CA 1
ATOM 733 C C . GLU A 1 96 ? -6.726 2.264 5.833 1.00 82.00 96 GLU A C 1
ATOM 735 O O . GLU A 1 96 ? -5.568 1.901 5.619 1.00 82.00 96 GLU A O 1
ATOM 740 N N . GLY A 1 97 ? -7.719 1.394 6.014 1.00 75.81 97 GLY A N 1
ATOM 741 C CA . GLY A 1 97 ? -7.573 -0.054 5.901 1.00 75.81 97 GLY A CA 1
ATOM 742 C C . GLY A 1 97 ? -7.653 -0.566 4.461 1.00 75.81 97 GLY A C 1
ATOM 743 O O . GLY A 1 97 ? -7.773 0.195 3.506 1.00 75.81 97 GLY A O 1
ATOM 744 N N . GLU A 1 98 ? -7.615 -1.887 4.299 1.00 81.19 98 GLU A N 1
ATOM 745 C CA . GLU A 1 98 ? -7.833 -2.531 2.997 1.00 81.19 98 GLU A CA 1
ATOM 746 C C . GLU A 1 98 ? -9.310 -2.440 2.554 1.00 81.19 98 GLU A C 1
ATOM 748 O O . GLU A 1 98 ? -10.214 -2.319 3.383 1.00 81.19 98 GLU A O 1
ATOM 753 N N . ASN A 1 99 ? -9.554 -2.546 1.244 1.00 83.88 99 ASN A N 1
ATOM 754 C CA . ASN A 1 99 ? -10.895 -2.531 0.652 1.00 83.88 99 ASN A CA 1
ATOM 755 C C . ASN A 1 99 ? -11.623 -3.871 0.862 1.00 83.88 99 ASN A C 1
ATOM 757 O O . ASN A 1 99 ? -11.121 -4.934 0.494 1.00 83.88 99 ASN A O 1
ATOM 761 N N . MET A 1 100 ? -12.840 -3.817 1.402 1.00 83.12 100 MET A N 1
ATOM 762 C CA . MET A 1 100 ? -13.683 -4.965 1.742 1.00 83.12 100 MET A CA 1
ATOM 763 C C . MET A 1 100 ? -15.006 -4.927 0.976 1.00 83.12 100 MET A C 1
ATOM 765 O O . MET A 1 100 ? -15.675 -3.906 0.895 1.00 83.12 100 MET A O 1
ATOM 769 N N . TRP A 1 101 ? -15.446 -6.067 0.445 1.00 85.69 101 TRP A N 1
ATOM 770 C CA . TRP A 1 101 ? -16.732 -6.172 -0.269 1.00 85.69 101 TRP A CA 1
ATOM 771 C C . TRP A 1 101 ? -17.927 -6.498 0.639 1.00 85.69 101 TRP A C 1
ATOM 773 O O . TRP A 1 101 ? -19.028 -6.756 0.154 1.00 85.69 101 TRP A O 1
ATOM 783 N N . PHE A 1 102 ? -17.711 -6.487 1.951 1.00 84.00 102 PHE A N 1
ATOM 784 C CA . PHE A 1 102 ? -18.722 -6.672 2.985 1.00 84.00 102 PHE A CA 1
ATOM 785 C C . PHE A 1 102 ? -18.603 -5.539 4.002 1.00 84.00 102 PHE A C 1
ATOM 787 O O . PHE A 1 102 ? -17.524 -4.970 4.142 1.00 84.00 102 PHE A O 1
ATOM 794 N N . ASP A 1 103 ? -19.690 -5.233 4.707 1.00 84.31 103 ASP A N 1
ATOM 795 C CA . ASP A 1 103 ? -19.690 -4.216 5.756 1.00 84.31 103 ASP A CA 1
ATOM 796 C C . ASP A 1 103 ? -19.035 -4.778 7.036 1.00 84.31 103 ASP A C 1
ATOM 798 O O . ASP A 1 103 ? -19.592 -5.691 7.656 1.00 84.31 103 ASP A O 1
ATOM 802 N N . PRO A 1 104 ? -17.849 -4.288 7.448 1.00 80.06 104 PRO A N 1
ATOM 803 C CA . PRO A 1 104 ? -17.178 -4.768 8.648 1.00 80.06 104 PRO A CA 1
ATOM 804 C C . PRO A 1 104 ? -17.751 -4.170 9.942 1.00 80.06 104 PRO A C 1
ATOM 806 O O . PRO A 1 104 ? -17.302 -4.573 11.014 1.00 80.06 104 PRO A O 1
ATOM 809 N N . SER A 1 105 ? -18.709 -3.231 9.880 1.00 81.94 105 SER A N 1
ATOM 810 C CA . SER A 1 105 ? -19.185 -2.45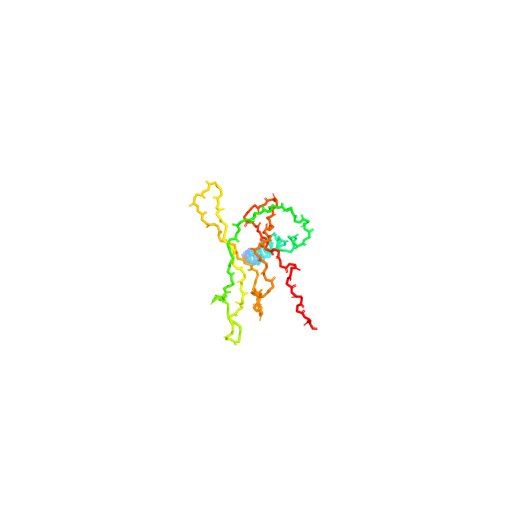0 11.037 1.00 81.94 105 SER A CA 1
ATOM 811 C C . SER A 1 105 ? -19.601 -3.311 12.232 1.00 81.94 105 SER A C 1
ATOM 813 O O . SER A 1 105 ? -19.310 -2.957 13.370 1.00 81.94 105 SER A O 1
ATOM 815 N N . GLU A 1 106 ? -20.221 -4.468 11.986 1.00 81.31 106 GLU A N 1
ATOM 816 C CA . GLU A 1 106 ? -20.686 -5.385 13.039 1.00 81.31 106 GLU A CA 1
ATOM 817 C C . GLU A 1 106 ? -19.554 -6.156 13.740 1.00 81.31 106 GLU A C 1
ATOM 819 O O . GLU A 1 106 ? -19.724 -6.643 14.857 1.00 81.31 106 GLU A O 1
ATOM 824 N N . TYR A 1 107 ? -18.388 -6.269 13.101 1.00 77.94 107 TYR A N 1
ATOM 825 C CA . TYR A 1 107 ? -17.246 -7.040 13.602 1.00 77.94 107 TYR A CA 1
ATOM 826 C C . TYR A 1 107 ? -16.201 -6.160 14.295 1.00 77.94 107 TYR A C 1
ATOM 828 O O . TYR A 1 107 ? -15.311 -6.664 14.985 1.00 77.94 107 TYR A O 1
ATOM 836 N N . ILE A 1 108 ? -16.292 -4.843 14.117 1.00 74.88 108 ILE A N 1
ATOM 837 C CA . ILE A 1 108 ? -15.343 -3.881 14.667 1.00 74.88 108 ILE A CA 1
ATOM 838 C C . ILE A 1 108 ? -15.644 -3.651 16.155 1.00 74.88 108 ILE A C 1
ATOM 840 O O . ILE A 1 108 ? -16.705 -3.164 16.535 1.00 74.88 108 ILE A O 1
ATOM 844 N N . LYS A 1 109 ? -14.669 -3.968 17.017 1.00 69.00 109 LYS A N 1
ATOM 845 C CA . LYS A 1 109 ? -14.683 -3.591 18.446 1.00 69.00 109 LYS A CA 1
ATOM 846 C C . LYS A 1 109 ? -14.382 -2.096 18.623 1.00 69.00 109 LYS A C 1
ATOM 848 O O . LYS A 1 109 ? -14.056 -1.423 17.653 1.00 69.00 109 LYS A O 1
ATOM 853 N N . SER A 1 110 ? -14.406 -1.560 19.844 1.00 67.44 110 SER A N 1
ATOM 854 C CA . SER A 1 110 ? -14.039 -0.156 20.124 1.00 67.44 110 SER A CA 1
ATOM 855 C C . SER A 1 110 ? -12.624 0.226 19.661 1.00 67.44 110 SER A C 1
ATOM 857 O O . SER A 1 110 ? -12.430 1.342 19.199 1.00 67.44 110 SER A O 1
ATOM 859 N N . GLU A 1 111 ? -11.665 -0.709 19.660 1.00 69.19 111 GLU A N 1
ATOM 860 C CA . GLU A 1 111 ? -10.232 -0.466 19.369 1.00 69.19 111 GLU A CA 1
ATOM 861 C C . GLU A 1 111 ? -9.704 -1.352 18.226 1.00 69.19 111 GLU A C 1
ATOM 863 O O . GLU A 1 111 ? -10.171 -2.477 18.034 1.00 69.19 111 GLU A O 1
ATOM 868 N N . ILE A 1 112 ? -8.933 -0.772 17.295 1.00 72.00 112 ILE A N 1
ATOM 869 C CA . ILE A 1 112 ? -8.346 -1.458 16.127 1.00 72.00 112 ILE A CA 1
ATOM 870 C C . ILE A 1 112 ? -6.858 -1.274 16.311 1.00 72.00 112 ILE A C 1
ATOM 872 O O . ILE A 1 112 ? -6.367 -0.154 16.411 1.00 72.00 112 ILE A O 1
ATOM 876 N N . GLU A 1 113 ? -6.164 -2.396 16.354 1.00 73.94 113 GLU A N 1
ATOM 877 C CA . GLU A 1 113 ? -4.721 -2.412 16.465 1.00 73.94 113 GLU A CA 1
ATOM 878 C C . GLU A 1 113 ? -4.126 -1.957 15.123 1.00 73.94 113 GLU A C 1
ATOM 880 O O . GLU A 1 113 ? -4.390 -2.562 14.081 1.00 73.94 113 GLU A O 1
ATOM 885 N N . VAL A 1 114 ? -3.358 -0.868 15.138 1.00 73.81 114 VAL A N 1
ATOM 886 C CA . VAL A 1 114 ? -2.597 -0.392 13.976 1.00 73.81 114 VAL A CA 1
ATOM 887 C C . VAL A 1 114 ? -1.145 -0.802 14.173 1.00 73.81 114 VAL A C 1
ATOM 889 O O . VAL A 1 114 ? -0.495 -0.414 15.138 1.00 73.81 114 VAL A O 1
ATOM 892 N N . LEU A 1 115 ? -0.649 -1.627 13.263 1.00 73.94 115 LEU A N 1
ATOM 893 C CA . LEU A 1 115 ? 0.677 -2.220 13.313 1.00 73.94 115 LEU A CA 1
ATOM 894 C C . LEU A 1 115 ? 1.598 -1.407 12.412 1.00 73.94 115 LEU A C 1
ATOM 896 O O . LEU A 1 115 ? 1.352 -1.310 11.213 1.00 73.94 115 LEU A O 1
ATOM 900 N N . PHE A 1 116 ? 2.651 -0.827 12.976 1.00 74.69 116 PHE A N 1
ATOM 901 C CA . PHE A 1 116 ? 3.626 -0.038 12.225 1.00 74.69 116 PHE A CA 1
ATOM 902 C C . PHE A 1 116 ? 4.816 -0.902 11.821 1.00 74.69 116 PHE A C 1
ATOM 904 O O . PHE A 1 116 ? 5.248 -1.773 12.583 1.00 74.69 116 PHE A O 1
ATOM 911 N N . ASP A 1 117 ? 5.374 -0.641 10.640 1.00 71.88 117 ASP A N 1
ATOM 912 C CA . ASP A 1 117 ? 6.651 -1.235 10.261 1.00 71.88 117 ASP A CA 1
ATOM 913 C C . ASP A 1 117 ? 7.764 -0.614 11.132 1.00 71.88 117 ASP A C 1
ATOM 915 O O . ASP A 1 117 ? 7.951 0.606 11.115 1.00 71.88 117 ASP A O 1
ATOM 919 N N . PRO A 1 118 ? 8.522 -1.412 11.909 1.00 68.62 118 PRO A N 1
ATOM 920 C CA . PRO A 1 118 ? 9.576 -0.884 12.773 1.00 68.62 118 PRO A CA 1
ATOM 921 C C . PRO A 1 118 ? 10.721 -0.216 11.995 1.00 68.62 118 PRO A C 1
ATOM 923 O O . PRO A 1 118 ? 11.469 0.568 12.577 1.00 68.62 118 PRO A O 1
ATOM 926 N N . SER A 1 119 ? 10.877 -0.523 10.703 1.00 72.38 119 SER A N 1
ATOM 927 C CA . SER A 1 119 ? 11.874 0.097 9.826 1.00 72.38 119 SER A CA 1
ATOM 928 C C . SER A 1 119 ? 11.381 1.383 9.154 1.00 72.38 119 SER A C 1
ATOM 930 O O . SER A 1 119 ? 12.202 2.207 8.751 1.00 72.38 119 SER A O 1
ATOM 932 N N . ASP A 1 120 ? 10.061 1.574 9.060 1.00 71.94 120 ASP A N 1
ATOM 933 C CA . ASP A 1 120 ? 9.431 2.714 8.396 1.00 71.94 120 ASP A CA 1
ATOM 934 C C . ASP A 1 120 ? 8.060 3.050 9.027 1.00 71.94 120 ASP A C 1
ATOM 936 O O . ASP A 1 120 ? 7.039 2.483 8.633 1.00 71.94 120 ASP A O 1
ATOM 940 N N . PRO A 1 121 ? 7.991 4.026 9.954 1.00 69.75 121 PRO A N 1
ATOM 941 C CA . PRO A 1 121 ? 6.751 4.417 10.634 1.00 69.75 121 PRO A CA 1
ATOM 942 C C . PRO A 1 121 ? 5.670 5.002 9.714 1.00 69.75 121 PRO A C 1
ATOM 944 O O . PRO A 1 121 ? 4.551 5.251 10.166 1.00 69.75 121 PRO A O 1
ATOM 947 N N . THR A 1 122 ? 5.992 5.290 8.446 1.00 72.69 122 THR A N 1
ATOM 948 C CA . THR A 1 122 ? 4.995 5.724 7.458 1.00 72.69 122 THR A CA 1
ATOM 949 C C . THR A 1 122 ? 4.182 4.554 6.914 1.00 72.69 122 THR A C 1
ATOM 951 O O . THR A 1 122 ? 3.056 4.754 6.457 1.00 72.69 122 THR A O 1
ATOM 954 N N . LYS A 1 123 ? 4.714 3.331 7.013 1.00 74.75 123 LYS A N 1
ATOM 955 C CA . LYS A 1 123 ? 4.023 2.103 6.635 1.00 74.75 123 LYS A CA 1
ATOM 956 C C . LYS A 1 123 ? 3.322 1.511 7.843 1.00 74.75 123 LYS A C 1
ATOM 958 O O . LYS A 1 123 ? 3.922 1.289 8.895 1.00 74.75 123 LYS A O 1
ATOM 963 N N . TYR A 1 124 ? 2.042 1.223 7.665 1.00 78.12 124 TYR A N 1
ATOM 964 C CA . TYR A 1 124 ? 1.209 0.628 8.693 1.00 78.12 124 TYR A CA 1
ATOM 965 C C . TYR A 1 124 ? 0.229 -0.374 8.087 1.00 78.12 124 TYR A C 1
ATOM 967 O O . TYR A 1 124 ? -0.089 -0.321 6.900 1.00 78.12 124 TYR A O 1
ATOM 975 N N . VAL A 1 125 ? -0.253 -1.287 8.923 1.00 75.94 125 VAL A N 1
ATOM 976 C CA . VAL A 1 125 ? -1.292 -2.262 8.599 1.00 75.94 125 VAL A CA 1
ATOM 977 C C . VAL A 1 125 ? -2.308 -2.262 9.731 1.00 75.94 125 VAL A C 1
ATOM 979 O O . VAL A 1 125 ? -1.952 -2.396 10.900 1.00 75.94 125 VAL A O 1
ATOM 982 N N . MET A 1 126 ? -3.588 -2.124 9.400 1.00 76.56 126 MET A N 1
ATOM 983 C CA . MET A 1 126 ? -4.660 -2.298 10.377 1.00 76.56 126 MET A CA 1
ATOM 984 C C . MET A 1 126 ? -4.907 -3.785 10.607 1.00 76.56 126 MET A C 1
ATOM 986 O O . MET A 1 126 ? -5.087 -4.543 9.655 1.00 76.56 126 MET A O 1
ATOM 990 N N . ALA A 1 127 ? -4.934 -4.215 11.865 1.00 73.88 127 ALA A N 1
ATOM 991 C CA . ALA A 1 127 ? -5.238 -5.594 12.199 1.00 73.88 127 ALA A CA 1
ATOM 992 C C . ALA A 1 127 ? -6.691 -5.905 11.825 1.00 73.88 127 ALA A C 1
ATOM 994 O O . ALA A 1 127 ? -7.619 -5.457 12.485 1.00 73.88 127 ALA A O 1
ATOM 995 N N . THR A 1 128 ? -6.888 -6.712 10.788 1.00 74.19 128 THR A N 1
ATOM 996 C CA . THR A 1 128 ? -8.199 -7.211 10.342 1.00 74.19 128 THR A CA 1
ATOM 997 C C . THR A 1 128 ? -8.451 -8.654 10.784 1.00 74.19 128 THR A C 1
ATOM 999 O O . THR A 1 128 ? -9.390 -9.300 10.332 1.00 74.19 128 THR A O 1
ATOM 1002 N N . THR A 1 129 ? -7.639 -9.181 11.707 1.00 73.06 129 THR A N 1
ATOM 1003 C CA . THR A 1 129 ? -7.705 -10.576 12.185 1.00 73.06 129 THR A CA 1
ATOM 1004 C C . THR A 1 129 ? -9.015 -10.934 12.887 1.00 73.06 129 THR A C 1
ATOM 1006 O O . THR A 1 129 ? -9.331 -12.114 13.016 1.00 73.06 129 THR A O 1
ATOM 1009 N N . PHE A 1 130 ? -9.776 -9.934 13.338 1.00 75.62 130 PHE A N 1
ATOM 1010 C CA . PHE A 1 130 ? -11.105 -10.109 13.922 1.00 75.62 130 PHE A CA 1
ATOM 1011 C C . PHE A 1 130 ? -12.219 -10.262 12.875 1.00 75.62 130 PHE A C 1
ATOM 1013 O O . PHE A 1 130 ? -13.330 -10.646 13.238 1.00 75.62 130 PHE A O 1
ATOM 1020 N N . LEU A 1 131 ? -11.951 -9.947 11.602 1.00 80.00 131 LEU A N 1
ATOM 1021 C CA . LEU A 1 131 ? -12.935 -10.071 10.533 1.00 80.00 131 LEU A CA 1
ATOM 1022 C C . LEU A 1 131 ? -13.123 -11.540 10.127 1.00 80.00 131 LEU A C 1
ATOM 1024 O O . LEU A 1 131 ? -12.161 -12.319 10.137 1.00 80.00 131 LEU A O 1
ATOM 1028 N N . PRO A 1 132 ? -14.345 -11.937 9.729 1.00 75.25 132 PRO A N 1
ATOM 1029 C CA . PRO A 1 132 ? -14.572 -13.256 9.166 1.00 75.25 132 PRO A CA 1
ATOM 1030 C C . PRO A 1 132 ? -13.796 -13.402 7.854 1.00 75.25 132 PRO A C 1
ATOM 1032 O O . PRO A 1 132 ? -13.778 -12.504 7.012 1.00 75.25 132 PRO A O 1
ATOM 1035 N N . LYS A 1 133 ? -13.173 -14.567 7.657 1.00 71.44 133 LYS A N 1
ATOM 1036 C CA . LYS A 1 133 ? -12.628 -14.924 6.347 1.00 71.44 133 LYS A CA 1
ATOM 1037 C C . LYS A 1 133 ? -13.800 -15.215 5.419 1.00 71.44 133 LYS A C 1
ATOM 1039 O O . LYS A 1 133 ? -14.642 -16.049 5.749 1.00 71.44 133 LYS A O 1
ATOM 1044 N N . LEU A 1 134 ? -13.853 -14.531 4.279 1.00 64.75 134 LEU A N 1
ATOM 1045 C CA . LEU A 1 134 ? -14.781 -14.888 3.212 1.00 64.75 134 LEU A CA 1
ATOM 1046 C C . LEU A 1 134 ? -14.451 -16.323 2.780 1.00 64.75 134 LEU A C 1
ATOM 1048 O O . LEU A 1 134 ? -13.291 -16.629 2.505 1.00 64.75 134 LEU A O 1
ATOM 1052 N N . ALA A 1 135 ? -15.445 -17.209 2.812 1.00 54.53 135 ALA A N 1
ATOM 1053 C CA . ALA A 1 135 ? -15.292 -18.548 2.261 1.00 54.53 135 ALA A CA 1
ATOM 1054 C C . ALA A 1 135 ? -15.183 -18.425 0.733 1.00 54.53 135 ALA A C 1
ATOM 1056 O O . ALA A 1 135 ? -16.043 -17.789 0.120 1.00 54.53 135 ALA A O 1
ATOM 1057 N N . GLU A 1 136 ? -14.111 -18.976 0.162 1.00 45.00 136 GLU A N 1
ATOM 1058 C CA . GLU A 1 136 ? -13.934 -19.133 -1.291 1.00 45.00 136 GLU A CA 1
ATOM 1059 C C . GLU A 1 136 ? -14.802 -20.269 -1.844 1.00 45.00 136 GLU A C 1
ATOM 1061 O O . GLU A 1 136 ? -14.958 -21.298 -1.140 1.00 45.00 136 GLU A O 1
#

Secondary structure (DSSP, 8-state):
-HHHHHHHHHHHHHHHHHHHHHHHHHHHHHHHHHHHHHHHHHHHHHTTTS----------EEEEEE-SS--BTTBPPEEEEEEEE-SSSSSEEEEEEEEESS--TTT--S--PEEEETTEEEEEEE--TTSPPPP-

Solvent-accessible surface area (backbone atoms only — not comparable to full-atom values): 8292 Å² total; per-residue (Å²): 111,70,69,60,53,54,54,51,52,53,49,52,55,50,56,51,53,55,54,53,51,53,54,50,52,53,50,47,52,56,50,49,52,52,48,51,49,55,68,63,54,54,60,70,64,52,67,77,73,54,82,67,54,84,53,73,59,83,66,36,55,75,50,76,45,67,40,82,88,48,71,58,95,90,40,55,29,30,24,48,34,34,37,27,71,40,96,88,45,105,46,74,45,77,45,77,45,70,82,29,94,57,83,58,71,88,60,59,63,91,64,64,54,46,32,42,40,93,92,42,81,88,43,70,47,62,63,60,83,73,52,81,78,80,85,131

Mean predicted aligned error: 15.37 Å

Sequence (136 aa):
MAVVELAREAANRFYGSFGFLIVFVLGFVFAAVGLIMMLFGRGAEASRMAAPTRASGEDAYKGVELDQSLQVNGRSPYQIVSRSPDPWSNSIRVFEGENMWFDPSEYIKSEIEVLFDPSDPTKYVMATTFLPKLAE

Foldseek 3Di:
DVVVVVVVVVVVVVVVVVVVVVVVVVVVVVVVVVVVCVVVVVVVVVVVPPPFDQPCLPDWAWDKDFDPVDDDPNGTFIKIKTWGQDPVDNDIDIDIADGHNDGCVVQDDRGWGWTADPVDRVDIHTDPVSPDDDDD

pLDDT: mean 74.37, std 13.09, range [43.09, 96.25]

Radius of gyration: 27.14 Å; Cα contacts (8 Å, |Δi|>4): 143; chains: 1; bounding box: 61×38×79 Å

Nearest PDB structures (foldseek):
  2idk-assembly1_D  TM=4.889E-01  e=3.215E+00  Rattus norvegicus
  7r81-assembly1_Y2  TM=3.121E-01  e=3.812E+00  Neurospora crassa
  6zu5-assembly1_SX0  TM=2.894E-01  e=4.035E+00  Paranosema locustae